Protein AF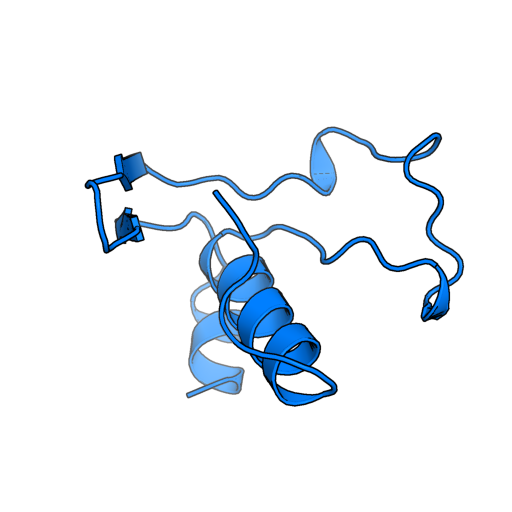-A0A440N8J5-F1 (afdb_monomer)

pLDDT: mean 86.59, std 5.03, range [70.06, 93.88]

Secondary structure (DSSP, 8-state):
-PPSSSHHHHHHHHHHHHHHHT-----GGGT--GGG--GGGS--EEEEEE-SS-EEEEEE---HHHHHTT-

Radius of gyration: 12.53 Å; Cα contacts (8 Å, |Δi|>4): 88; chains: 1; bounding box: 32×28×27 Å

Nearest PDB structures (foldseek):
  4ki8-assembly1_D  TM=9.893E-01  e=1.573E-06  Escherichia coli
  2c7e-assembly1_A  TM=9.905E-01  e=1.936E-06  Escherichia coli
  8wuc-assembly1_A  TM=9.727E-01  e=2.223E-06  Hydrogenophilus thermoluteolus
  3wvl-assembly1_C  TM=9.642E-01  e=3.141E-06  Escherichia coli K-12
  5cdj-assembly1_A  TM=9.452E-01  e=1.252E-05  Chlamydomonas reinhardtii

Structure (mmCIF, N/CA/C/O backbone):
data_AF-A0A440N8J5-F1
#
_entry.id   AF-A0A440N8J5-F1
#
loop_
_atom_site.group_PDB
_atom_site.id
_atom_site.type_symbol
_atom_site.label_atom_id
_ato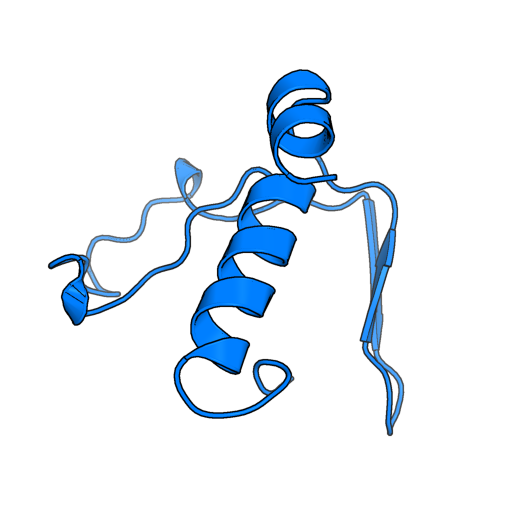m_site.label_alt_id
_atom_site.label_comp_id
_atom_site.label_asym_id
_atom_site.label_entity_id
_atom_site.label_seq_id
_atom_site.pdbx_PDB_ins_code
_atom_site.Cartn_x
_atom_site.Cartn_y
_atom_site.Cartn_z
_atom_site.occupancy
_atom_site.B_iso_or_equiv
_atom_site.auth_seq_id
_atom_site.auth_comp_id
_atom_site.auth_asym_id
_atom_site.auth_atom_id
_atom_site.pdbx_PDB_model_num
ATOM 1 N N . VAL A 1 1 ? 9.462 1.122 -1.477 1.00 81.56 1 VAL A N 1
ATOM 2 C CA . VAL A 1 1 ? 9.362 0.078 -2.529 1.00 81.56 1 VAL A CA 1
ATOM 3 C C . VAL A 1 1 ? 8.880 0.723 -3.820 1.00 81.56 1 VAL A C 1
ATOM 5 O O . VAL A 1 1 ? 8.199 1.737 -3.733 1.00 81.56 1 VAL A O 1
ATOM 8 N N . LYS A 1 2 ? 9.279 0.226 -4.998 1.00 87.25 2 LYS A N 1
ATOM 9 C CA . LYS A 1 2 ? 8.797 0.772 -6.281 1.00 87.25 2 LYS A CA 1
ATOM 10 C C . LYS A 1 2 ? 7.390 0.244 -6.570 1.00 87.25 2 LYS A C 1
ATOM 12 O O . LYS A 1 2 ? 7.079 -0.876 -6.174 1.00 87.25 2 LYS A O 1
ATOM 17 N N . ALA A 1 3 ? 6.567 1.036 -7.256 1.00 87.56 3 ALA A N 1
ATOM 18 C CA . ALA A 1 3 ? 5.267 0.569 -7.730 1.00 87.56 3 ALA A CA 1
ATOM 19 C C . ALA A 1 3 ? 5.451 -0.651 -8.656 1.00 87.56 3 ALA A C 1
ATOM 21 O O . ALA A 1 3 ? 6.382 -0.641 -9.473 1.00 87.56 3 ALA A O 1
ATOM 22 N N . PRO A 1 4 ? 4.609 -1.690 -8.538 1.00 87.00 4 PRO A N 1
ATOM 23 C CA . PRO A 1 4 ? 4.731 -2.881 -9.366 1.00 87.00 4 PRO A CA 1
ATOM 24 C C . PRO A 1 4 ? 4.386 -2.566 -10.828 1.00 87.00 4 PRO A C 1
ATOM 26 O O . PRO A 1 4 ? 3.506 -1.759 -11.125 1.00 87.00 4 PRO A O 1
ATOM 29 N N . GLY A 1 5 ? 5.099 -3.205 -11.755 1.00 88.81 5 GLY A N 1
ATOM 30 C CA . GLY A 1 5 ? 4.865 -3.053 -13.189 1.00 88.81 5 GLY A CA 1
ATOM 31 C C . GLY A 1 5 ? 5.343 -1.728 -13.808 1.00 88.81 5 GLY A C 1
ATOM 32 O O . GLY A 1 5 ? 6.096 -0.929 -13.236 1.00 88.81 5 GLY A O 1
ATOM 33 N N . PHE A 1 6 ? 4.913 -1.510 -15.048 1.00 89.25 6 PHE A N 1
ATOM 34 C CA . PHE A 1 6 ? 5.303 -0.391 -15.908 1.00 89.25 6 PHE A CA 1
ATOM 35 C C . PHE A 1 6 ? 4.097 0.095 -16.730 1.00 89.25 6 PHE A C 1
ATOM 37 O O . PHE A 1 6 ? 3.175 -0.680 -16.981 1.00 89.25 6 PHE A O 1
ATOM 44 N N . GLY A 1 7 ? 4.114 1.372 -17.131 1.00 88.56 7 GLY A N 1
ATOM 45 C CA . 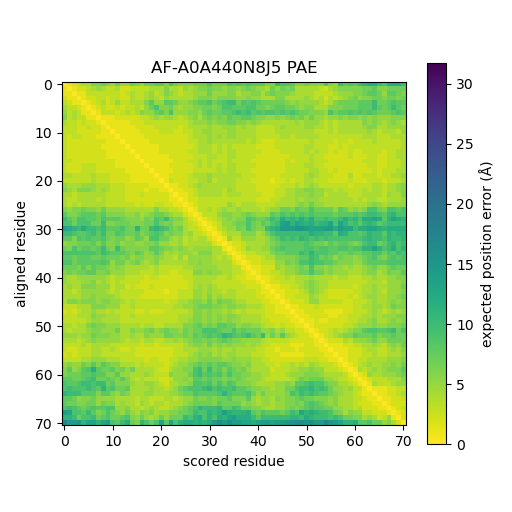GLY A 1 7 ? 3.089 1.973 -17.992 1.00 88.56 7 GLY A CA 1
ATOM 46 C C . GLY A 1 7 ? 1.683 1.884 -17.398 1.00 88.56 7 GLY A C 1
ATOM 47 O O . GLY A 1 7 ? 1.504 2.036 -16.188 1.00 88.56 7 GLY A O 1
ATOM 48 N N . ASP A 1 8 ? 0.696 1.578 -18.235 1.00 86.56 8 ASP A N 1
ATOM 49 C CA . ASP A 1 8 ? -0.709 1.480 -17.817 1.00 86.56 8 ASP A CA 1
ATOM 50 C C . ASP A 1 8 ? -0.959 0.330 -16.839 1.00 86.56 8 ASP A C 1
ATOM 52 O O . ASP A 1 8 ? -1.769 0.453 -15.921 1.00 86.56 8 ASP A O 1
ATOM 56 N N . ARG A 1 9 ? -0.181 -0.758 -16.939 1.00 88.00 9 ARG A N 1
ATOM 57 C CA . ARG A 1 9 ? -0.231 -1.846 -15.953 1.00 88.00 9 ARG A CA 1
ATOM 58 C C . ARG A 1 9 ? 0.142 -1.372 -14.556 1.00 88.00 9 ARG A C 1
ATOM 60 O O . ARG A 1 9 ? -0.445 -1.840 -13.590 1.00 88.00 9 ARG A O 1
ATOM 67 N N . ARG A 1 10 ? 1.083 -0.431 -14.433 1.00 88.81 10 ARG A N 1
ATOM 68 C CA . ARG A 1 10 ? 1.426 0.152 -13.129 1.00 88.81 10 ARG A CA 1
ATOM 69 C C . ARG A 1 10 ? 0.237 0.900 -12.533 1.00 88.81 10 ARG A C 1
ATOM 71 O O . ARG A 1 10 ? -0.003 0.774 -11.339 1.00 88.81 10 ARG A O 1
ATOM 78 N N . LYS A 1 11 ? -0.489 1.671 -13.347 1.00 86.62 11 LYS A N 1
ATOM 79 C CA . LYS A 1 11 ? -1.666 2.425 -12.896 1.00 86.62 11 LYS A CA 1
ATOM 80 C C . LYS A 1 11 ? -2.763 1.478 -12.413 1.00 86.62 11 LYS A C 1
ATOM 82 O O . LYS A 1 11 ? -3.205 1.616 -11.280 1.00 86.62 11 LYS A O 1
ATOM 87 N N . ALA A 1 12 ? -3.083 0.456 -13.207 1.00 88.94 12 ALA A N 1
ATOM 88 C CA . ALA A 1 12 ? -4.068 -0.557 -12.836 1.00 88.94 12 ALA A CA 1
ATOM 89 C C . ALA A 1 12 ? -3.689 -1.297 -11.538 1.00 88.94 12 ALA A C 1
ATOM 91 O O . ALA A 1 12 ? -4.507 -1.402 -10.632 1.00 88.94 12 ALA A O 1
ATOM 92 N N . MET A 1 13 ? -2.429 -1.730 -11.393 1.00 89.81 13 MET A N 1
ATOM 93 C CA . MET A 1 13 ? -1.977 -2.403 -10.167 1.00 89.81 13 MET A CA 1
ATOM 94 C C . MET A 1 13 ? -1.972 -1.475 -8.942 1.00 89.81 13 MET A C 1
ATOM 96 O O . MET A 1 13 ? -2.207 -1.928 -7.823 1.00 89.81 13 MET A O 1
ATOM 100 N N . LEU A 1 14 ? -1.683 -0.182 -9.120 1.00 90.25 14 LEU A N 1
ATOM 101 C CA . LEU A 1 14 ? -1.774 0.797 -8.036 1.00 90.25 14 LEU A CA 1
ATOM 102 C C . LEU A 1 14 ? -3.223 1.028 -7.607 1.00 90.25 14 LEU A C 1
ATOM 104 O O . LEU A 1 14 ? -3.469 1.151 -6.409 1.00 90.25 14 LEU A O 1
ATOM 108 N N . GLU A 1 15 ? -4.169 1.049 -8.547 1.00 89.38 15 GLU A N 1
ATOM 109 C CA . GLU A 1 15 ? -5.600 1.099 -8.232 1.00 89.38 15 GLU A CA 1
ATOM 110 C C . GLU A 1 15 ? -6.036 -0.124 -7.431 1.00 89.38 15 GLU A C 1
ATOM 112 O O . GLU A 1 15 ? -6.731 0.028 -6.431 1.00 89.38 15 GLU A O 1
ATOM 117 N N . ASP A 1 16 ? -5.573 -1.319 -7.800 1.00 90.12 16 ASP A N 1
ATOM 118 C CA . ASP A 1 16 ? -5.904 -2.547 -7.072 1.00 90.12 16 ASP A CA 1
ATOM 119 C C . ASP A 1 16 ? -5.419 -2.477 -5.618 1.00 90.12 16 ASP A C 1
ATOM 121 O O . ASP A 1 16 ? -6.147 -2.816 -4.684 1.00 90.12 16 ASP A O 1
ATOM 125 N N . ILE A 1 17 ? -4.197 -1.975 -5.406 1.00 90.12 17 ILE A N 1
ATOM 126 C CA . ILE A 1 17 ? -3.636 -1.769 -4.064 1.00 90.12 17 ILE A CA 1
ATOM 127 C C . ILE A 1 17 ? -4.418 -0.690 -3.305 1.00 90.12 17 ILE A C 1
ATOM 129 O O . ILE A 1 17 ? -4.655 -0.834 -2.102 1.00 90.12 17 ILE A O 1
ATOM 133 N N . ALA A 1 18 ? -4.826 0.384 -3.980 1.00 90.31 18 ALA A N 1
ATOM 134 C CA . ALA A 1 18 ? -5.615 1.455 -3.388 1.00 90.31 18 ALA A CA 1
ATOM 135 C C . ALA A 1 18 ? -6.979 0.930 -2.915 1.00 90.31 18 ALA A C 1
ATOM 137 O O . ALA A 1 18 ? -7.312 1.092 -1.744 1.00 90.31 18 ALA A O 1
ATOM 138 N N . ILE A 1 19 ? -7.691 0.180 -3.759 1.00 90.44 19 ILE A N 1
ATOM 139 C CA . ILE A 1 19 ? -8.960 -0.478 -3.418 1.00 90.44 19 ILE A CA 1
ATOM 140 C C . ILE A 1 19 ? -8.770 -1.465 -2.260 1.00 90.44 19 ILE A C 1
ATOM 142 O O . ILE A 1 19 ? -9.525 -1.429 -1.289 1.00 90.44 19 ILE A O 1
ATOM 146 N N . LEU A 1 20 ? -7.730 -2.306 -2.307 1.00 89.75 20 LEU A N 1
ATOM 147 C CA . LEU A 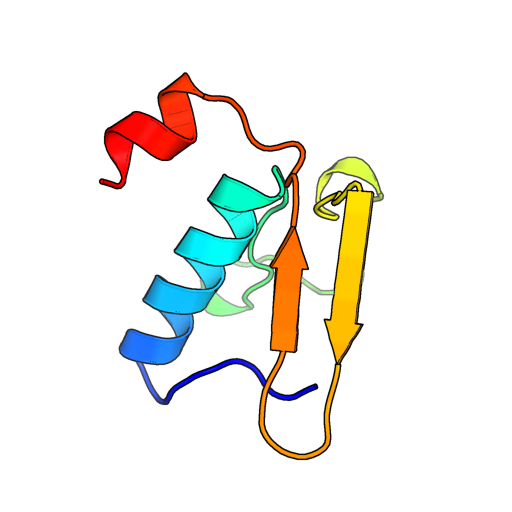1 20 ? -7.434 -3.285 -1.256 1.00 89.75 20 LEU A CA 1
ATOM 148 C C . LEU A 1 20 ? -7.196 -2.623 0.108 1.00 89.75 20 LEU A C 1
ATOM 150 O O . LEU A 1 20 ? -7.605 -3.147 1.143 1.00 89.75 20 LEU A O 1
ATOM 154 N N . THR A 1 21 ? -6.513 -1.481 0.124 1.00 91.06 21 THR A N 1
ATOM 155 C CA . THR A 1 21 ? -6.121 -0.779 1.355 1.00 91.06 21 THR A CA 1
ATOM 156 C C . THR A 1 21 ? -7.088 0.334 1.764 1.00 91.06 21 THR A C 1
ATOM 158 O O . THR A 1 21 ? -6.927 0.899 2.846 1.00 91.06 21 THR A O 1
ATOM 161 N N . GLY A 1 22 ? -8.091 0.642 0.937 1.00 88.31 22 GLY A N 1
ATOM 162 C CA . GLY A 1 22 ? -9.001 1.775 1.130 1.00 88.31 22 GLY A CA 1
ATOM 163 C C . GLY A 1 22 ? -8.334 3.140 0.927 1.00 88.31 22 GLY A C 1
ATOM 164 O O . GLY A 1 22 ? -8.798 4.129 1.486 1.00 88.31 22 GLY A O 1
ATOM 165 N N . GLY A 1 23 ? -7.217 3.183 0.199 1.00 89.81 23 GLY A N 1
ATOM 166 C CA . GLY A 1 23 ? -6.518 4.411 -0.170 1.00 89.81 23 GLY A CA 1
ATOM 167 C C . GLY A 1 23 ? -6.927 4.920 -1.549 1.00 89.81 23 GLY A C 1
ATOM 168 O O . GLY A 1 23 ? -7.726 4.303 -2.250 1.00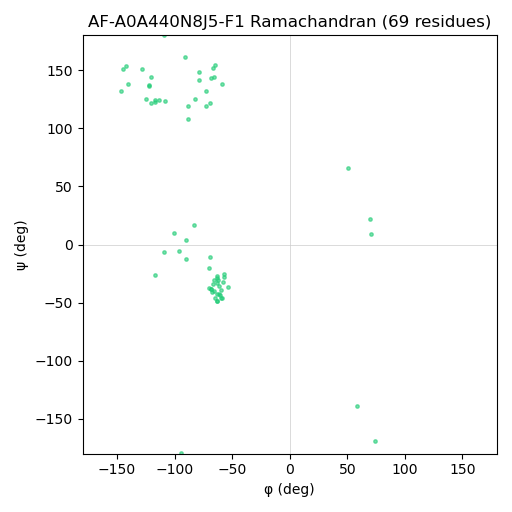 89.81 23 GLY A O 1
ATOM 169 N N . GLN A 1 24 ? -6.330 6.031 -1.967 1.00 88.69 24 GLN A N 1
ATOM 170 C CA . GLN A 1 24 ? -6.507 6.596 -3.300 1.00 88.69 24 GLN A CA 1
ATOM 171 C C . GLN A 1 24 ? -5.158 6.720 -4.010 1.00 88.69 24 GLN A C 1
ATOM 173 O O . GLN A 1 24 ? -4.171 7.166 -3.423 1.00 88.69 24 GLN A O 1
ATOM 178 N N . VAL A 1 25 ? -5.112 6.339 -5.289 1.00 88.62 25 VAL A N 1
ATOM 179 C CA . VAL A 1 25 ? -3.922 6.553 -6.118 1.00 88.62 25 VAL A CA 1
ATOM 180 C C . VAL A 1 25 ? -3.768 8.046 -6.380 1.00 88.62 25 VAL A C 1
ATOM 182 O O . VAL A 1 25 ? -4.654 8.687 -6.941 1.00 88.62 25 VAL A O 1
ATOM 185 N N . ILE A 1 26 ? -2.623 8.593 -5.987 1.00 87.00 26 ILE A N 1
ATOM 186 C CA . ILE A 1 26 ? -2.264 9.979 -6.273 1.00 87.00 26 ILE A CA 1
ATOM 187 C C . ILE A 1 26 ? -1.555 10.000 -7.620 1.00 87.00 26 ILE A C 1
ATOM 189 O O . ILE A 1 26 ? -0.518 9.358 -7.800 1.00 87.00 26 ILE A O 1
ATOM 193 N N . SER A 1 27 ? -2.135 10.720 -8.570 1.00 83.50 27 SER A N 1
ATOM 194 C CA . SER A 1 27 ? -1.592 10.874 -9.910 1.00 83.50 27 SER A CA 1
ATOM 195 C C . SER A 1 27 ? -1.804 12.304 -10.380 1.00 83.50 27 SER A C 1
ATOM 197 O O . SER A 1 27 ? -2.887 12.866 -10.201 1.00 83.50 27 SER A O 1
ATOM 199 N N . GLU A 1 28 ? -0.781 12.868 -11.018 1.00 78.31 28 GLU A N 1
ATOM 200 C CA . GLU A 1 28 ? -0.875 14.175 -11.672 1.00 78.31 28 GLU A CA 1
ATOM 201 C C . GLU A 1 28 ? -1.893 14.158 -12.820 1.00 78.31 28 GLU A C 1
ATOM 203 O O . GLU A 1 28 ? -2.565 15.162 -13.043 1.00 78.31 28 GLU A O 1
ATOM 208 N N . ASP A 1 29 ? -2.101 13.000 -13.460 1.00 74.56 29 ASP A N 1
ATOM 209 C CA . ASP A 1 29 ? -3.119 12.810 -14.503 1.00 74.56 29 ASP A CA 1
ATOM 210 C C . ASP A 1 29 ? -4.545 13.014 -13.963 1.00 74.56 29 ASP A C 1
ATOM 212 O O . ASP A 1 29 ? -5.448 13.404 -14.698 1.00 74.56 29 ASP A O 1
ATOM 216 N N . LEU A 1 30 ? -4.749 12.766 -12.664 1.00 70.75 30 LEU A N 1
ATOM 217 C CA . LEU A 1 30 ? -6.015 12.989 -11.959 1.00 70.75 30 LEU A CA 1
ATOM 218 C C . LEU A 1 30 ? -6.103 14.402 -11.354 1.00 70.75 30 LEU A C 1
ATOM 220 O O . LEU A 1 30 ? -7.053 14.705 -10.635 1.00 70.75 30 LEU A O 1
ATOM 224 N N . GLY A 1 31 ? -5.105 15.260 -11.595 1.00 75.56 31 GLY A N 1
ATOM 225 C CA . GLY A 1 31 ? -5.013 16.605 -11.022 1.00 75.56 31 GLY A CA 1
ATOM 226 C C . GLY A 1 31 ? -4.71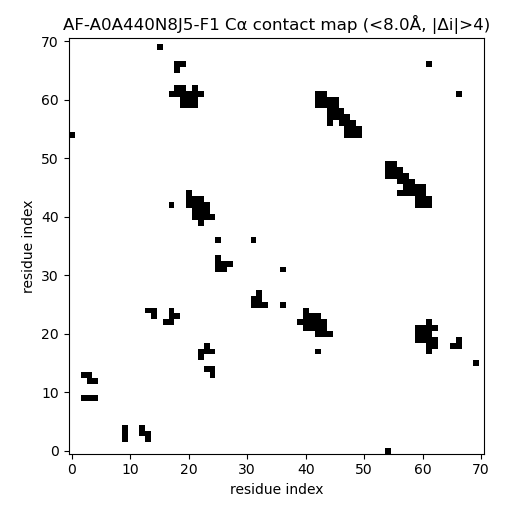9 16.627 -9.518 1.00 75.56 31 GLY A C 1
ATOM 227 O O . GLY A 1 31 ? -4.781 17.685 -8.890 1.00 75.56 31 GLY A O 1
ATOM 228 N N . ILE A 1 32 ? -4.391 15.476 -8.922 1.00 80.31 32 ILE A N 1
ATOM 229 C CA . ILE A 1 32 ? -4.102 15.361 -7.494 1.00 80.31 32 ILE A CA 1
ATOM 230 C C . ILE A 1 32 ? -2.615 15.621 -7.284 1.00 80.31 32 ILE A C 1
ATOM 232 O O . ILE A 1 32 ? -1.767 14.787 -7.598 1.00 80.31 32 ILE A O 1
ATOM 236 N N . LYS A 1 33 ? -2.301 16.782 -6.710 1.00 80.56 33 LYS A N 1
ATOM 237 C CA . LYS A 1 33 ? -0.940 17.112 -6.287 1.00 80.56 33 LYS A CA 1
ATOM 238 C C . LYS A 1 33 ? -0.613 16.437 -4.963 1.00 80.56 33 LYS A C 1
ATOM 240 O O . LYS A 1 33 ? -1.440 16.430 -4.052 1.00 80.56 33 LYS A O 1
ATOM 245 N N . LEU A 1 34 ? 0.624 15.958 -4.832 1.00 80.44 34 LEU A N 1
ATOM 246 C CA . LEU A 1 34 ? 1.130 15.345 -3.598 1.00 80.44 34 LEU A CA 1
ATOM 247 C C . LEU A 1 34 ? 1.014 16.289 -2.383 1.00 80.44 34 LEU A C 1
ATOM 249 O O . LEU A 1 34 ? 0.862 15.846 -1.251 1.00 80.44 34 LEU A O 1
ATOM 253 N N . GLU A 1 35 ? 1.046 17.593 -2.650 1.00 82.56 35 GLU A N 1
ATOM 254 C CA . GLU A 1 35 ? 0.924 18.695 -1.691 1.00 82.56 35 GLU A CA 1
ATOM 255 C C . GLU A 1 35 ? -0.433 18.720 -0.965 1.00 82.56 35 GLU A C 1
ATOM 257 O O . GLU A 1 35 ? -0.513 19.138 0.185 1.00 82.56 35 GLU A O 1
ATOM 262 N N . ASN A 1 36 ? -1.495 18.247 -1.627 1.00 82.69 36 ASN A N 1
ATOM 263 C CA . ASN A 1 36 ? -2.875 18.307 -1.131 1.00 82.69 36 ASN A CA 1
ATOM 264 C C . ASN A 1 36 ? -3.349 16.980 -0.520 1.00 82.69 36 ASN A C 1
ATOM 266 O O . ASN A 1 36 ? -4.539 16.794 -0.263 1.00 82.69 36 ASN A O 1
ATOM 270 N N . VAL A 1 37 ? -2.439 16.026 -0.329 1.00 85.25 37 VAL A N 1
ATOM 271 C CA . VAL A 1 37 ? -2.783 14.682 0.136 1.00 85.25 37 VAL A CA 1
ATOM 272 C C . VAL A 1 37 ? -3.159 14.721 1.613 1.00 85.25 37 VAL A C 1
ATOM 274 O O . VAL A 1 37 ? -2.347 15.054 2.474 1.00 85.25 37 VAL A O 1
ATOM 277 N N . GLY A 1 38 ? -4.397 14.333 1.912 1.00 84.44 38 GLY A N 1
ATOM 278 C CA . GLY A 1 38 ? -4.880 14.155 3.279 1.00 84.44 38 GLY A CA 1
ATOM 279 C C . GLY A 1 38 ? -4.687 12.727 3.793 1.00 84.44 38 GLY A C 1
ATOM 280 O O . GLY A 1 38 ? -4.591 11.773 3.021 1.00 84.44 38 GLY A O 1
ATOM 281 N N . LEU A 1 39 ? -4.739 12.553 5.118 1.00 85.44 39 LEU A N 1
ATOM 282 C CA . LEU A 1 39 ? -4.683 11.231 5.766 1.00 85.44 39 LEU A CA 1
ATOM 283 C C . LEU A 1 39 ? -5.784 10.273 5.283 1.00 85.44 39 LEU A C 1
ATOM 285 O O . LEU A 1 39 ? -5.607 9.060 5.322 1.00 85.44 39 LEU A O 1
ATOM 289 N N . ASN A 1 40 ? -6.899 10.820 4.806 1.00 84.88 40 ASN A N 1
ATOM 290 C CA . ASN A 1 40 ? -8.055 10.073 4.313 1.00 84.88 40 ASN A CA 1
ATOM 291 C C . ASN A 1 40 ? -7.766 9.356 2.983 1.00 84.88 40 ASN A C 1
ATOM 293 O O . ASN A 1 40 ? -8.483 8.432 2.623 1.00 84.88 40 ASN A O 1
ATOM 297 N N . MET A 1 41 ? -6.739 9.798 2.253 1.00 86.69 41 MET A N 1
ATOM 298 C CA . MET A 1 41 ? -6.324 9.225 0.969 1.00 86.69 41 MET A CA 1
ATOM 299 C C . MET A 1 41 ? -5.288 8.109 1.151 1.00 86.69 41 MET A C 1
ATOM 301 O O . MET A 1 41 ? -4.991 7.375 0.208 1.00 86.69 41 MET A O 1
ATOM 305 N N . LEU A 1 42 ? -4.721 7.975 2.355 1.00 88.50 42 LEU A N 1
ATOM 306 C CA . LEU A 1 42 ? -3.733 6.952 2.667 1.00 88.50 42 LEU A CA 1
ATOM 307 C C . LEU A 1 42 ? -4.427 5.627 2.987 1.00 88.50 42 LEU A C 1
ATOM 309 O O . LEU A 1 42 ? -5.248 5.541 3.901 1.00 88.50 42 LEU A O 1
ATOM 313 N N . GLY A 1 43 ? -4.040 4.579 2.264 1.00 89.81 43 GLY A N 1
ATOM 314 C CA . GLY A 1 43 ? -4.499 3.223 2.534 1.00 89.81 43 GLY A CA 1
ATOM 315 C C . GLY A 1 43 ? -3.986 2.695 3.874 1.00 89.81 43 GLY A C 1
ATOM 316 O O . GLY A 1 43 ? -2.908 3.067 4.346 1.00 89.81 43 GLY A O 1
ATOM 317 N N . ARG A 1 44 ? -4.749 1.791 4.489 1.00 90.75 44 ARG A N 1
ATOM 318 C CA . ARG A 1 44 ? -4.367 1.096 5.722 1.00 90.75 44 ARG A CA 1
ATOM 319 C C . ARG A 1 44 ? -4.328 -0.409 5.494 1.00 90.75 44 ARG A C 1
ATOM 321 O O . ARG A 1 44 ? -5.139 -0.970 4.762 1.00 90.75 44 ARG A O 1
ATOM 328 N N . ALA A 1 45 ? -3.385 -1.066 6.154 1.00 92.75 45 ALA A N 1
ATOM 329 C CA . ALA A 1 45 ? -3.277 -2.516 6.190 1.00 92.75 45 ALA A CA 1
ATOM 330 C C . ALA A 1 45 ? -2.781 -2.952 7.567 1.00 92.75 45 ALA A C 1
ATOM 332 O O . ALA A 1 45 ? -2.045 -2.220 8.230 1.00 92.75 45 ALA A O 1
ATOM 333 N N . LYS A 1 46 ? -3.168 -4.151 7.998 1.00 92.31 46 LYS A N 1
ATOM 334 C CA . LYS A 1 46 ? -2.758 -4.700 9.296 1.00 92.31 46 LYS A CA 1
ATOM 335 C C . LYS A 1 46 ? -1.281 -5.074 9.326 1.00 92.31 46 LYS A C 1
ATOM 337 O O . LYS A 1 46 ? -0.627 -4.920 10.353 1.00 92.31 46 LYS A O 1
ATOM 342 N N . LYS A 1 47 ? -0.759 -5.610 8.219 1.00 91.88 47 LYS A N 1
ATOM 343 C CA . LYS A 1 47 ? 0.643 -6.016 8.111 1.00 91.88 47 LYS A CA 1
ATOM 344 C C . LYS A 1 47 ? 1.157 -5.809 6.695 1.00 91.88 47 LYS A C 1
ATOM 346 O O . LYS A 1 47 ? 0.547 -6.258 5.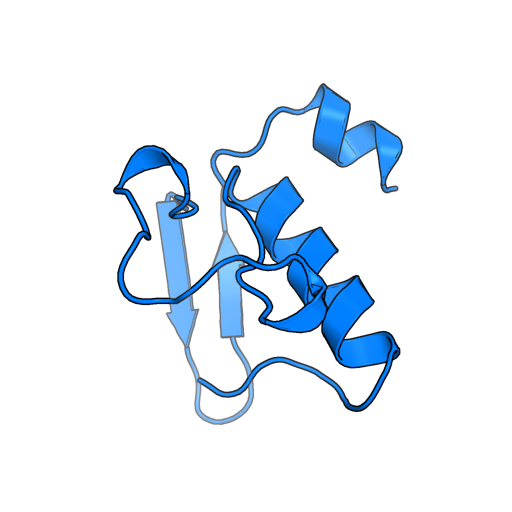730 1.00 91.88 47 LYS A O 1
ATOM 351 N N . VAL A 1 48 ? 2.324 -5.185 6.592 1.00 92.38 48 VAL A N 1
ATOM 352 C CA . VAL A 1 48 ? 3.075 -5.054 5.343 1.00 92.38 48 VAL A CA 1
ATOM 353 C C . VAL A 1 48 ? 4.434 -5.708 5.557 1.00 92.38 48 VAL A C 1
ATOM 355 O O . VAL A 1 48 ? 5.156 -5.353 6.485 1.00 92.38 48 VAL A O 1
ATOM 358 N N . SER A 1 49 ? 4.765 -6.701 4.736 1.00 93.31 49 SER A N 1
ATOM 359 C CA . SER A 1 49 ? 6.054 -7.390 4.763 1.00 93.31 49 SER A CA 1
ATOM 360 C C . SER A 1 49 ? 6.806 -7.087 3.477 1.00 93.31 49 SER A C 1
ATOM 362 O O . SER A 1 49 ? 6.282 -7.2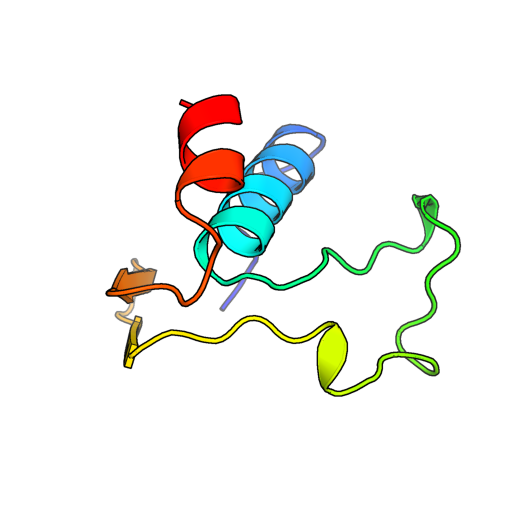95 2.386 1.00 93.31 49 SER A O 1
ATOM 364 N N . ILE A 1 50 ? 8.020 -6.563 3.607 1.00 93.88 50 ILE A N 1
ATOM 365 C CA . ILE A 1 50 ? 8.877 -6.204 2.478 1.00 93.88 50 ILE A CA 1
ATOM 366 C C . ILE A 1 50 ? 10.118 -7.084 2.561 1.00 93.88 50 ILE A C 1
ATOM 368 O O . ILE A 1 50 ? 10.821 -7.075 3.571 1.00 93.88 50 ILE A O 1
ATOM 372 N N . SER A 1 51 ? 10.377 -7.846 1.506 1.00 93.06 51 SER A N 1
ATOM 373 C CA . SER A 1 51 ? 11.614 -8.594 1.309 1.00 93.06 51 SER A CA 1
ATOM 374 C C . SER A 1 51 ? 12.437 -7.958 0.187 1.00 93.06 51 SER A C 1
ATOM 376 O O . SER A 1 51 ? 12.046 -6.950 -0.402 1.00 93.06 51 SER A O 1
ATOM 378 N N . LYS A 1 52 ? 13.605 -8.538 -0.109 1.00 90.38 52 LYS A N 1
ATOM 379 C CA . LYS A 1 52 ? 14.503 -8.035 -1.159 1.00 90.38 52 LYS A CA 1
ATOM 380 C C . LYS A 1 52 ? 13.826 -7.968 -2.535 1.00 90.38 52 LYS A C 1
ATOM 382 O O . LYS A 1 52 ? 14.144 -7.080 -3.319 1.00 90.38 52 LYS A O 1
ATOM 387 N N . GLU A 1 53 ? 12.905 -8.890 -2.805 1.00 90.44 53 GLU A N 1
ATOM 388 C CA . GLU A 1 53 ? 12.284 -9.061 -4.124 1.00 90.44 53 GLU A CA 1
ATOM 389 C C . GLU A 1 53 ? 10.773 -8.810 -4.112 1.00 90.44 53 GLU A C 1
ATOM 391 O O . GLU A 1 53 ? 10.223 -8.395 -5.128 1.00 90.44 53 GLU A O 1
ATOM 396 N N . ASN A 1 54 ? 10.103 -8.997 -2.968 1.00 88.19 54 ASN A N 1
ATOM 397 C CA . ASN A 1 54 ? 8.644 -8.999 -2.895 1.00 88.19 54 ASN A CA 1
ATOM 398 C C . ASN A 1 54 ? 8.111 -8.044 -1.824 1.00 88.19 54 ASN A C 1
ATOM 400 O O . ASN A 1 54 ? 8.743 -7.788 -0.801 1.00 88.19 54 ASN A O 1
ATOM 404 N N . THR A 1 55 ? 6.905 -7.527 -2.050 1.00 91.88 55 THR A N 1
ATOM 405 C CA . THR A 1 55 ? 6.135 -6.778 -1.052 1.00 91.88 55 THR A CA 1
ATOM 406 C C . THR A 1 55 ? 4.775 -7.435 -0.896 1.00 91.88 55 THR A C 1
ATOM 408 O O . THR A 1 55 ? 4.049 -7.588 -1.874 1.00 91.88 55 THR A O 1
ATOM 411 N N . THR A 1 56 ? 4.429 -7.798 0.334 1.00 91.00 56 THR A N 1
ATOM 412 C CA . THR A 1 56 ? 3.170 -8.460 0.673 1.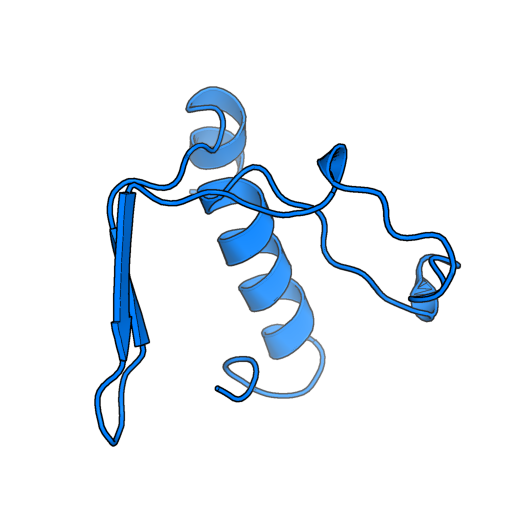00 91.00 56 THR A CA 1
ATOM 413 C C . THR A 1 56 ? 2.364 -7.568 1.605 1.00 91.00 56 THR A C 1
ATOM 415 O O . THR A 1 56 ? 2.843 -7.183 2.674 1.00 91.00 56 THR A O 1
ATOM 418 N N . ILE A 1 57 ? 1.131 -7.260 1.210 1.00 90.81 57 ILE A N 1
ATOM 419 C CA . ILE A 1 57 ? 0.170 -6.478 1.992 1.00 90.81 57 ILE A CA 1
ATOM 420 C C . ILE A 1 57 ? -0.912 -7.444 2.481 1.00 90.81 57 ILE A C 1
ATOM 422 O O . ILE A 1 57 ? -1.520 -8.139 1.672 1.00 90.81 57 ILE A O 1
ATOM 426 N N . VAL A 1 58 ? -1.127 -7.514 3.795 1.00 90.75 58 VAL A N 1
ATOM 427 C CA . VAL A 1 58 ? -2.059 -8.455 4.436 1.00 90.75 58 VAL A CA 1
ATOM 428 C C . VAL A 1 58 ? -3.100 -7.691 5.247 1.00 90.75 58 VAL A C 1
ATOM 430 O O . VAL A 1 58 ? -2.753 -6.761 5.982 1.00 90.75 58 VAL A O 1
ATOM 433 N N . ASP A 1 59 ? -4.359 -8.126 5.132 1.00 86.31 59 ASP A N 1
ATOM 434 C CA . ASP A 1 59 ? -5.542 -7.512 5.750 1.00 86.31 59 ASP A CA 1
ATOM 435 C C . ASP A 1 59 ? -5.601 -5.999 5.467 1.00 86.31 59 ASP A C 1
ATOM 437 O O . ASP A 1 59 ? -5.432 -5.164 6.362 1.00 86.31 59 ASP A O 1
ATOM 441 N N . GLY A 1 60 ? -5.791 -5.644 4.192 1.00 86.31 60 GLY A N 1
ATOM 442 C CA . GLY A 1 60 ? -6.078 -4.270 3.783 1.00 86.31 60 GLY A CA 1
ATOM 443 C C . GLY A 1 60 ? -7.435 -3.796 4.318 1.00 86.31 60 GLY A C 1
ATOM 444 O O . GLY A 1 60 ? -8.378 -4.578 4.423 1.00 86.31 60 GLY A O 1
ATOM 445 N N . ALA A 1 61 ? -7.534 -2.516 4.678 1.00 87.38 61 ALA A N 1
ATOM 446 C CA . ALA A 1 61 ? -8.741 -1.909 5.246 1.00 87.38 61 ALA A CA 1
ATOM 447 C C . ALA A 1 61 ? -9.769 -1.465 4.183 1.00 87.38 61 ALA A C 1
ATOM 449 O O . ALA A 1 61 ? -10.653 -0.661 4.480 1.00 87.38 61 ALA A O 1
ATOM 450 N N . GLY A 1 62 ? -9.647 -1.960 2.948 1.00 86.00 62 GLY A N 1
ATOM 451 C CA . GLY A 1 62 ? -10.572 -1.680 1.855 1.00 86.00 62 GLY A CA 1
ATOM 452 C C . GLY A 1 62 ? -11.974 -2.236 2.099 1.00 86.00 62 GLY A C 1
ATOM 453 O O . GLY A 1 62 ? -12.175 -3.214 2.829 1.00 86.00 62 GLY A O 1
ATOM 454 N N . LYS A 1 63 ? -12.983 -1.623 1.473 1.00 85.69 63 LYS A N 1
ATOM 455 C CA . LYS A 1 63 ? -14.362 -2.112 1.579 1.00 85.69 63 LYS A CA 1
ATOM 456 C C . LYS A 1 63 ? -14.523 -3.392 0.765 1.00 85.69 63 LYS A C 1
ATOM 458 O O . LYS A 1 63 ? -14.206 -3.426 -0.419 1.00 85.69 63 LYS A O 1
ATOM 463 N N . LYS A 1 64 ? -15.128 -4.423 1.365 1.00 82.06 64 LYS A N 1
ATOM 464 C CA . LYS A 1 64 ? -15.385 -5.712 0.692 1.00 82.06 64 LYS A CA 1
ATOM 465 C C . LYS A 1 64 ? -16.138 -5.568 -0.637 1.00 82.06 64 LYS A C 1
ATOM 467 O O . LYS A 1 64 ? -15.833 -6.300 -1.569 1.00 82.06 64 LYS A O 1
ATOM 472 N N . ALA A 1 65 ? -17.079 -4.625 -0.723 1.00 85.19 65 ALA A N 1
ATOM 473 C CA . ALA A 1 65 ? -17.837 -4.358 -1.946 1.00 85.19 65 ALA A CA 1
ATOM 474 C C . ALA A 1 65 ? -16.962 -3.778 -3.072 1.00 85.19 65 ALA A C 1
ATOM 476 O O . ALA A 1 65 ? -17.085 -4.193 -4.219 1.00 85.19 65 ALA A O 1
ATOM 477 N N . GLU A 1 66 ? -16.049 -2.859 -2.742 1.00 82.50 66 GLU A N 1
ATOM 478 C CA . GLU A 1 66 ? -15.112 -2.268 -3.709 1.00 82.50 66 GLU A CA 1
ATOM 479 C C . GLU A 1 66 ? -14.092 -3.313 -4.183 1.00 82.50 66 GLU A C 1
ATOM 481 O O . GLU A 1 66 ? -13.787 -3.384 -5.369 1.00 82.50 66 GLU A O 1
ATOM 486 N N . ILE A 1 67 ? -13.639 -4.187 -3.277 1.00 83.31 67 ILE A N 1
ATOM 487 C CA . ILE A 1 67 ? -12.751 -5.307 -3.612 1.00 83.31 67 ILE A CA 1
ATOM 488 C C . ILE A 1 67 ? -13.463 -6.303 -4.541 1.00 83.31 67 ILE A C 1
ATOM 490 O O . ILE A 1 67 ? -12.892 -6.694 -5.551 1.00 83.31 67 ILE A O 1
ATOM 494 N N . GLN A 1 68 ? -14.711 -6.688 -4.248 1.00 81.94 68 GLN A N 1
ATOM 495 C CA . GLN A 1 68 ? -15.481 -7.610 -5.097 1.00 81.94 68 GLN A CA 1
ATOM 496 C C . GLN A 1 68 ? -15.770 -7.051 -6.491 1.00 81.94 68 GLN A C 1
ATOM 498 O O . GLN A 1 68 ? -15.788 -7.819 -7.442 1.00 81.94 68 GLN A O 1
ATOM 503 N N . GLY A 1 69 ? -15.964 -5.737 -6.630 1.00 82.56 69 GLY A N 1
ATOM 504 C CA . GLY A 1 69 ? -16.164 -5.103 -7.937 1.00 82.56 69 GLY A CA 1
ATOM 505 C C . GLY A 1 69 ? -14.917 -5.088 -8.828 1.00 82.56 69 GLY A C 1
ATOM 506 O O . GLY A 1 69 ? -15.020 -4.738 -10.001 1.00 82.56 69 GLY A O 1
ATOM 507 N N . ARG A 1 70 ? -13.747 -5.441 -8.281 1.00 77.94 70 ARG A N 1
ATOM 508 C CA . ARG A 1 70 ? -12.461 -5.463 -8.988 1.00 77.94 70 ARG A CA 1
ATOM 509 C C . ARG A 1 70 ? -11.920 -6.880 -9.243 1.00 77.94 70 ARG A C 1
ATOM 511 O O . ARG A 1 70 ? -10.908 -7.001 -9.929 1.00 77.94 70 ARG A O 1
ATOM 518 N N . VAL A 1 71 ? -12.569 -7.916 -8.697 1.00 70.06 71 VAL A N 1
ATOM 519 C CA . VAL A 1 71 ? -12.238 -9.343 -8.910 1.00 70.06 71 VAL A CA 1
ATOM 520 C C . VAL A 1 71 ? -12.863 -9.865 -10.197 1.00 70.06 71 VAL A C 1
ATOM 522 O O . VAL A 1 71 ? -14.027 -9.504 -10.474 1.00 70.06 71 VAL A O 1
#

Foldseek 3Di:
DDQPDDDVVSVLSVVLVCQQQVAADADVVVVHDPVPDDPNRDGDAPDWDDDPPDIDTHHHPHDPVSNVVSD

Sequence (71 aa):
VKAPGFGDRRKAMLEDIAILTGGQVISEDLGIKLENVGLNMLGRAKKVSISKENTTIVDGAGKKAEIQGRV

Solvent-accessible surface area (backbone atoms only — not comparable to full-atom values): 4314 Å² total; per-residue (Å²): 135,81,77,64,76,58,74,71,56,22,54,54,52,44,45,52,51,15,40,40,15,45,21,55,74,81,36,68,92,75,71,41,54,82,90,74,66,52,79,80,41,52,52,40,56,80,42,77,49,75,58,98,89,49,76,49,81,39,68,42,63,24,52,70,68,61,42,57,77,72,106

Mean predicted aligned error: 4.78 Å